Protein AF-R7I9K5-F1 (afdb_monomer_lite)

Secondary structure (DSSP, 8-state):
-PPPPPTT------PPPHHHHHHHHHHHHHHHHHGGG---HHHHHHHHHHHHHHHHHTTTSTTHHHHHHHHHHHHHHHHHHHHHHHHHHHHHHHHT--SHHHHHHHHHHHHHSTTSTTHHHHHHHHHHHHHHHHHHHHHHHHHHHHHHHHHHHHHHHHHHHHHHH--

Foldseek 3Di:
DDFDQPPVRDRDPPQDDPVRLVVLVVVLVVLVVVLVPDPDLVVNLVSLVVSLVSLVSSPPPDCSVVSNVVSVVVNVVSLVVVLVVLVVVLVVLVVVDDDLVSLVVSLVSLVVRDPDDCSVVSNVVSVVVNVVVVVVVVVVVVVVVVVVVVVVVVVVVVVVVVVVVVD

Sequence (167 aa):
MSQTVNGAGQVVANELSDEEKEKIYKEVQQLMESTRCIVQYELMLYIYNVIIKRLKSLGEYKDSLALVKEYSQKRRKLKKTGQEEIYQNMLKKKEAVSQAEDLQWVLKEADRIPDYKDTEEVRAWCEQEMERMDKQEQRRATIRLLIIVVVLVLVVIGAQTVFRMYK

pLDDT: mean 88.96, std 13.89, range [39.12, 98.5]

Radius of gyration: 31.9 Å; chains: 1; bounding box: 91×36×84 Å

Structure (mmCIF, N/CA/C/O backbone):
data_AF-R7I9K5-F1
#
_entry.id   AF-R7I9K5-F1
#
loop_
_atom_site.group_PDB
_atom_site.id
_atom_site.type_symbol
_atom_site.label_atom_id
_atom_site.label_alt_id
_atom_site.label_comp_id
_atom_site.label_asym_id
_atom_site.label_entity_id
_atom_site.label_seq_id
_atom_site.pdbx_PDB_ins_code
_atom_site.Cartn_x
_atom_site.Cartn_y
_atom_site.Cartn_z
_atom_site.occupancy
_atom_site.B_iso_or_equiv
_atom_site.auth_seq_id
_atom_site.auth_comp_id
_atom_site.auth_asym_id
_atom_site.auth_atom_id
_atom_site.pdbx_PDB_model_num
ATOM 1 N N . MET A 1 1 ? -17.417 -24.145 18.258 1.00 43.16 1 MET A N 1
ATOM 2 C CA . MET A 1 1 ? -18.306 -23.063 18.731 1.00 43.16 1 MET A CA 1
ATOM 3 C C . MET A 1 1 ? -19.603 -23.717 19.166 1.00 43.16 1 MET A C 1
ATOM 5 O O . MET A 1 1 ? -20.377 -24.106 18.304 1.00 43.16 1 MET A O 1
ATOM 9 N N . SER A 1 2 ? -19.785 -23.944 20.467 1.00 39.12 2 SER A N 1
ATOM 10 C CA . SER A 1 2 ? -21.031 -24.510 20.996 1.00 39.12 2 SER A CA 1
ATOM 11 C C . SER A 1 2 ? -21.985 -23.367 21.315 1.00 39.12 2 SER A C 1
ATOM 13 O O . SER A 1 2 ? -21.639 -22.489 22.099 1.00 39.12 2 SER A O 1
ATOM 15 N N . GLN A 1 3 ? -23.148 -23.354 20.668 1.00 40.97 3 GLN A N 1
ATOM 16 C CA . GLN A 1 3 ? -24.242 -22.439 20.981 1.00 40.97 3 GLN A CA 1
ATOM 17 C C . GLN A 1 3 ? -25.132 -23.105 22.032 1.00 40.97 3 GLN A C 1
ATOM 19 O O . GLN A 1 3 ? -25.616 -24.215 21.814 1.00 40.97 3 GLN A O 1
ATOM 24 N N . THR A 1 4 ? -25.338 -22.451 23.171 1.00 44.12 4 THR A N 1
ATOM 25 C CA . THR A 1 4 ? -26.333 -22.854 24.168 1.00 44.12 4 THR A CA 1
ATOM 26 C C . THR A 1 4 ? -27.625 -22.088 23.909 1.00 44.12 4 THR A C 1
ATOM 28 O O . THR A 1 4 ? -27.663 -20.862 23.971 1.00 44.12 4 THR A O 1
ATOM 31 N N . VAL A 1 5 ? -28.691 -22.819 23.584 1.00 45.28 5 VAL A N 1
ATOM 32 C CA . VAL A 1 5 ? -30.043 -22.274 23.420 1.00 45.28 5 VAL A CA 1
ATOM 33 C C . VAL A 1 5 ? -30.733 -22.342 24.779 1.00 45.28 5 VAL A C 1
ATOM 35 O O . VAL A 1 5 ? -30.931 -23.433 25.310 1.00 45.28 5 VAL A O 1
ATOM 38 N N . ASN A 1 6 ? -31.094 -21.195 25.357 1.00 58.16 6 ASN A N 1
ATOM 39 C CA . ASN A 1 6 ? -31.952 -21.177 26.543 1.00 58.16 6 ASN A CA 1
ATOM 40 C C . ASN A 1 6 ? -33.409 -21.471 26.159 1.00 58.16 6 ASN A C 1
ATOM 42 O O . ASN A 1 6 ? -33.829 -21.207 25.031 1.00 58.16 6 ASN A O 1
ATOM 46 N N . GLY A 1 7 ? -34.193 -21.970 27.123 1.00 50.62 7 GLY A N 1
ATOM 47 C CA . GLY A 1 7 ? -35.574 -22.462 26.961 1.00 50.62 7 GLY A CA 1
ATOM 48 C C . GLY A 1 7 ? -36.629 -21.478 26.423 1.00 50.62 7 GLY A C 1
ATOM 49 O O . GLY A 1 7 ? -37.804 -21.821 26.407 1.00 50.62 7 GLY A O 1
ATOM 50 N N . ALA A 1 8 ? -36.234 -20.286 25.966 1.00 60.84 8 ALA A N 1
ATOM 51 C CA . ALA A 1 8 ? -37.082 -19.281 25.318 1.00 60.84 8 ALA A CA 1
ATOM 52 C C . ALA A 1 8 ? -36.720 -19.022 23.835 1.00 60.84 8 ALA A C 1
ATOM 54 O O . ALA A 1 8 ? -37.262 -18.105 23.225 1.00 60.84 8 ALA A O 1
ATOM 55 N N . GLY A 1 9 ? -35.793 -19.787 23.240 1.00 51.00 9 GLY A N 1
ATOM 56 C CA . GLY A 1 9 ? -35.466 -19.679 21.809 1.00 51.00 9 GLY A CA 1
ATOM 57 C C . GLY A 1 9 ? -34.713 -18.405 21.399 1.00 51.00 9 GLY A C 1
ATOM 58 O O . GLY A 1 9 ? -34.569 -18.138 20.208 1.00 51.00 9 GLY A O 1
ATOM 59 N N . GLN A 1 10 ? -34.204 -17.620 22.354 1.00 46.44 10 GLN A N 1
ATOM 60 C CA . GLN A 1 10 ? -33.330 -16.485 22.060 1.00 46.44 10 GLN A CA 1
ATOM 61 C C . GLN A 1 10 ? -31.889 -16.953 21.841 1.00 46.44 10 GLN A C 1
ATOM 63 O O . GLN A 1 10 ? -31.274 -17.564 22.718 1.00 46.44 10 GLN A O 1
ATOM 68 N N . VAL A 1 11 ? -31.340 -16.613 20.674 1.00 45.59 11 VAL A N 1
ATOM 69 C CA . VAL A 1 11 ? -29.901 -16.666 20.404 1.00 45.59 11 VAL A CA 1
ATOM 70 C C . VAL A 1 11 ? -29.267 -15.513 21.178 1.00 45.59 11 VAL A C 1
ATOM 72 O O . VAL A 1 11 ? -29.179 -14.391 20.683 1.00 45.59 11 VAL A O 1
ATOM 75 N N . VAL A 1 12 ? -28.884 -15.761 22.428 1.00 51.25 12 VAL A N 1
ATOM 76 C CA . VAL A 1 12 ? -28.074 -14.805 23.185 1.00 51.25 12 VAL A CA 1
ATOM 77 C C . VAL A 1 12 ? -26.693 -14.836 22.541 1.00 51.25 12 VAL A C 1
ATOM 79 O O . VAL A 1 12 ? -26.006 -15.858 22.588 1.00 51.25 12 VAL A O 1
ATOM 82 N N . ALA A 1 13 ? -26.307 -13.755 21.859 1.00 58.06 13 ALA A N 1
ATOM 83 C CA . ALA A 1 13 ? -24.917 -13.573 21.467 1.00 58.06 13 ALA A CA 1
ATOM 84 C C . ALA A 1 13 ? -24.095 -13.702 22.750 1.00 58.06 13 ALA A C 1
ATOM 86 O O . ALA A 1 13 ? -24.332 -12.950 23.689 1.00 58.06 13 ALA A O 1
ATOM 87 N N . ASN A 1 14 ? -23.222 -14.707 22.823 1.00 65.94 14 ASN A N 1
ATOM 88 C CA . ASN A 1 14 ? -22.439 -14.968 24.022 1.00 65.94 14 ASN A CA 1
ATOM 89 C C . ASN A 1 14 ? -21.563 -13.731 24.264 1.00 65.94 14 ASN A C 1
ATOM 91 O O . ASN A 1 14 ? -20.597 -13.504 23.531 1.00 65.94 14 ASN A O 1
ATOM 95 N N . GLU A 1 15 ? -21.977 -12.868 25.191 1.00 79.56 15 GLU A N 1
ATOM 96 C CA . GLU A 1 15 ? -21.238 -11.657 25.515 1.00 79.56 15 GLU A CA 1
ATOM 97 C C . GLU A 1 15 ? -19.884 -12.070 26.088 1.00 79.56 15 GLU A C 1
ATOM 99 O O . GLU A 1 15 ? -19.805 -12.967 26.927 1.00 79.56 15 GLU A O 1
ATOM 104 N N . LEU A 1 16 ? -18.812 -11.435 25.607 1.00 86.75 16 LEU A N 1
ATOM 105 C CA . LEU A 1 16 ? -17.466 -11.669 26.129 1.00 86.75 16 LEU A CA 1
ATOM 106 C C . LEU A 1 16 ? -17.455 -11.416 27.637 1.00 86.75 16 LEU A C 1
ATOM 108 O O . LEU A 1 16 ? -17.958 -10.379 28.093 1.00 86.75 16 LEU A O 1
ATOM 112 N N . SER A 1 17 ? -16.833 -12.320 28.391 1.00 92.88 17 SER A N 1
ATOM 113 C CA . SER A 1 17 ? -16.618 -12.103 29.818 1.00 92.88 17 SER A CA 1
ATOM 114 C C . SER A 1 17 ? -15.668 -10.923 30.042 1.00 92.88 17 SER A C 1
ATOM 116 O O . SER A 1 17 ? -14.886 -10.547 29.163 1.00 92.88 17 SER A O 1
ATOM 118 N N . ASP A 1 18 ? -15.700 -10.324 31.231 1.00 93.00 18 ASP A N 1
ATOM 119 C CA . ASP A 1 18 ? -14.803 -9.207 31.545 1.00 93.00 18 ASP A CA 1
ATOM 120 C C . ASP A 1 18 ? -13.324 -9.625 31.557 1.00 93.00 18 ASP A C 1
ATOM 122 O O . ASP A 1 18 ? -12.456 -8.827 31.202 1.00 93.00 18 ASP A O 1
ATOM 126 N N . GLU A 1 19 ? -13.028 -10.887 31.878 1.00 95.62 19 GLU A N 1
ATOM 127 C CA . GLU A 1 19 ? -11.680 -11.461 31.796 1.00 95.62 19 GLU A CA 1
ATOM 128 C C . GLU A 1 19 ? -11.204 -11.579 30.340 1.00 95.62 19 GLU A C 1
ATOM 130 O O . GLU A 1 19 ? -10.064 -11.233 30.017 1.00 95.62 19 GLU A O 1
ATOM 135 N N . GLU A 1 20 ? -12.087 -12.020 29.438 1.00 95.81 20 GLU A N 1
ATOM 136 C CA . GLU A 1 20 ? -11.802 -12.092 28.004 1.00 95.81 20 GLU A CA 1
ATOM 137 C C . GLU A 1 20 ? -11.618 -10.693 27.406 1.00 95.81 20 GLU A C 1
ATOM 139 O O . GLU A 1 20 ? -10.661 -10.459 26.659 1.00 95.81 20 GLU A O 1
ATOM 144 N N . LYS A 1 21 ? -12.486 -9.742 27.776 1.00 96.56 21 LYS A N 1
ATOM 145 C CA . LYS A 1 21 ? -12.366 -8.333 27.377 1.00 96.56 21 LYS A CA 1
ATOM 146 C C . LYS A 1 21 ? -11.046 -7.736 27.854 1.00 96.56 21 LYS A C 1
ATOM 148 O O . LYS A 1 21 ? -10.354 -7.103 27.059 1.00 96.56 21 LYS A O 1
ATOM 153 N N . GLU A 1 22 ? -10.657 -7.980 29.106 1.00 97.62 22 GLU A N 1
ATOM 154 C CA . GLU A 1 22 ? -9.402 -7.470 29.665 1.00 97.62 22 GLU A CA 1
ATOM 155 C C . GLU A 1 22 ? -8.177 -8.042 28.947 1.00 97.62 22 GLU A C 1
ATOM 157 O O . GLU A 1 22 ? -7.224 -7.316 28.651 1.00 97.62 22 GLU A O 1
ATOM 162 N N . LYS A 1 23 ? -8.201 -9.337 28.616 1.00 97.62 23 LYS A N 1
ATOM 163 C CA . LYS A 1 23 ? -7.127 -9.971 27.846 1.00 97.62 23 LYS A CA 1
ATOM 164 C C . LYS A 1 23 ? -6.971 -9.317 26.471 1.00 97.62 23 LYS A C 1
ATOM 166 O O . LYS A 1 23 ? -5.870 -8.902 26.113 1.00 97.62 23 LYS A O 1
ATOM 171 N N . ILE A 1 24 ? -8.067 -9.182 25.723 1.00 97.31 24 ILE A N 1
ATOM 172 C CA . ILE A 1 24 ? -8.060 -8.545 24.397 1.00 97.31 24 ILE A CA 1
ATOM 173 C C . ILE A 1 24 ? -7.596 -7.089 24.506 1.00 97.31 24 ILE A C 1
ATOM 175 O O . ILE A 1 24 ? -6.808 -6.635 23.677 1.00 97.31 24 ILE A O 1
ATOM 179 N N . TYR A 1 25 ? -8.052 -6.365 25.528 1.00 98.06 25 TYR A N 1
ATOM 180 C CA . TYR A 1 25 ? -7.667 -4.979 25.768 1.00 98.06 25 TYR A CA 1
ATOM 181 C C . TYR A 1 25 ? -6.151 -4.842 25.977 1.00 98.06 25 TYR A C 1
ATOM 183 O O . TYR A 1 25 ? -5.511 -4.041 25.296 1.00 98.06 25 TYR A O 1
ATOM 191 N N . LYS A 1 26 ? -5.543 -5.685 26.824 1.00 98.00 26 LYS A N 1
ATOM 192 C CA . LYS A 1 26 ? -4.081 -5.711 27.029 1.00 98.00 26 LYS A CA 1
ATOM 193 C C . LYS A 1 26 ? -3.310 -6.053 25.755 1.00 98.00 26 LYS A C 1
ATOM 195 O O . LYS A 1 26 ? -2.308 -5.407 25.455 1.00 98.00 26 LYS A O 1
ATOM 200 N N . GLU A 1 27 ? -3.782 -7.030 24.981 1.00 97.56 27 GLU A N 1
ATOM 201 C CA . GLU A 1 27 ? -3.179 -7.369 23.685 1.00 97.56 27 GLU A CA 1
ATOM 202 C C . GLU A 1 27 ? -3.230 -6.181 22.710 1.00 97.56 27 GLU A C 1
ATOM 204 O O . GLU A 1 27 ? -2.266 -5.915 21.990 1.00 97.56 27 GLU A O 1
ATOM 209 N N . VAL A 1 28 ? -4.336 -5.427 22.695 1.00 97.88 28 VAL A N 1
ATOM 210 C CA . VAL A 1 28 ? -4.443 -4.210 21.883 1.00 97.88 28 VAL A CA 1
ATOM 211 C C . VAL A 1 28 ? -3.471 -3.139 22.363 1.00 97.88 28 VAL A C 1
ATOM 213 O O . VAL A 1 28 ? -2.818 -2.530 21.522 1.00 97.88 28 VAL A O 1
ATOM 216 N N . GLN A 1 29 ? -3.322 -2.922 23.670 1.00 97.88 29 GLN A N 1
ATOM 217 C CA . GLN A 1 29 ? -2.355 -1.950 24.190 1.00 97.88 29 GLN A CA 1
ATOM 218 C C . GLN A 1 29 ? -0.921 -2.289 23.761 1.00 97.88 29 GLN A C 1
ATOM 220 O O . GLN A 1 29 ? -0.194 -1.415 23.296 1.00 97.88 29 GLN A O 1
ATOM 225 N N . GLN A 1 30 ? -0.529 -3.563 23.818 1.00 96.38 30 GLN A N 1
ATOM 226 C CA . GLN A 1 30 ? 0.773 -4.003 23.303 1.00 96.38 30 GLN A CA 1
ATOM 227 C C . GLN A 1 30 ? 0.919 -3.723 21.800 1.00 96.38 30 GLN A C 1
ATOM 229 O O . GLN A 1 30 ? 1.955 -3.235 21.343 1.00 96.38 30 GLN A O 1
ATOM 234 N N . LEU A 1 31 ? -0.138 -3.977 21.024 1.00 95.62 31 LEU A N 1
ATOM 235 C CA . LEU A 1 31 ? -0.157 -3.691 19.593 1.00 95.62 31 LEU A CA 1
ATOM 236 C C . LEU A 1 31 ? -0.040 -2.186 19.312 1.00 95.62 31 LEU A C 1
ATOM 238 O O . LEU A 1 31 ? 0.693 -1.790 18.408 1.00 95.62 31 LEU A O 1
ATOM 242 N N . MET A 1 32 ? -0.708 -1.347 20.102 1.00 96.94 32 MET A N 1
ATOM 243 C CA . MET A 1 32 ? -0.602 0.111 20.035 1.00 96.94 32 MET A CA 1
ATOM 244 C C . MET A 1 32 ? 0.832 0.579 20.288 1.00 96.94 32 MET A C 1
ATOM 246 O O . MET A 1 32 ? 1.337 1.394 19.518 1.00 96.94 32 MET A O 1
ATOM 250 N N . GLU A 1 33 ? 1.513 0.030 21.292 1.00 95.75 33 GLU A N 1
ATOM 251 C CA . GLU A 1 33 ? 2.914 0.358 21.581 1.00 95.75 33 GLU A CA 1
ATOM 252 C C . GLU A 1 33 ? 3.848 -0.029 20.421 1.00 95.75 33 GLU A C 1
ATOM 254 O O . GLU A 1 33 ? 4.715 0.759 20.037 1.00 95.75 33 GLU A O 1
ATOM 259 N N . SER A 1 34 ? 3.612 -1.181 19.780 1.00 93.12 34 SER A N 1
ATOM 260 C CA . SER A 1 34 ? 4.415 -1.639 18.633 1.00 93.12 34 SER A CA 1
ATOM 261 C C . SER A 1 34 ? 4.373 -0.688 17.429 1.00 93.12 34 SER A C 1
ATOM 263 O O . SER A 1 34 ? 5.323 -0.641 16.646 1.00 93.12 34 SER A O 1
ATOM 265 N N . THR A 1 35 ? 3.316 0.128 17.300 1.00 94.44 35 THR A N 1
ATOM 266 C CA . THR A 1 35 ? 3.175 1.079 16.184 1.00 94.44 35 THR A CA 1
ATOM 267 C C . THR A 1 35 ? 4.299 2.109 16.133 1.00 94.44 35 THR A C 1
ATOM 269 O O . THR A 1 35 ? 4.593 2.621 15.059 1.00 94.44 35 THR A O 1
ATOM 272 N N . ARG A 1 36 ? 4.995 2.378 17.245 1.00 91.50 36 ARG A N 1
ATOM 273 C CA . ARG A 1 36 ? 6.098 3.354 17.287 1.00 91.50 36 ARG A CA 1
ATOM 274 C C . ARG A 1 36 ? 7.305 2.963 16.433 1.00 91.50 36 ARG A C 1
ATOM 276 O O . ARG A 1 36 ? 8.072 3.839 16.049 1.00 91.50 36 ARG A O 1
ATOM 283 N N . CYS A 1 37 ? 7.479 1.676 16.140 1.00 92.44 37 CYS A N 1
ATOM 284 C CA . CYS A 1 37 ? 8.633 1.163 15.398 1.00 92.44 37 CYS A CA 1
ATOM 285 C C . CYS A 1 37 ? 8.308 0.816 13.938 1.00 92.44 37 CYS A C 1
ATOM 287 O O . CYS A 1 37 ? 9.188 0.383 13.196 1.00 92.44 37 CYS A O 1
ATOM 289 N N . ILE A 1 38 ? 7.052 0.973 13.515 1.00 92.38 38 ILE A N 1
ATOM 290 C CA . ILE A 1 38 ? 6.626 0.611 12.165 1.00 92.38 38 ILE A CA 1
ATOM 291 C C . ILE A 1 38 ? 6.869 1.794 11.231 1.00 92.38 38 ILE A C 1
ATOM 293 O O . ILE A 1 38 ? 6.333 2.878 11.431 1.00 92.38 38 ILE A O 1
ATOM 297 N N . VAL A 1 39 ? 7.648 1.562 10.176 1.00 88.00 39 VAL A N 1
ATOM 298 C CA . VAL A 1 39 ? 7.922 2.566 9.131 1.00 88.00 39 VAL A CA 1
ATOM 299 C C . VAL A 1 39 ? 7.135 2.271 7.851 1.00 88.00 39 VAL A C 1
ATOM 301 O O . VAL A 1 39 ? 6.772 3.178 7.110 1.00 88.00 39 VAL A O 1
ATOM 304 N N . GLN A 1 40 ? 6.831 0.998 7.591 1.00 90.56 40 GLN A N 1
ATOM 305 C CA . GLN A 1 40 ? 6.141 0.576 6.373 1.00 90.56 40 GLN A CA 1
ATOM 306 C C . GLN A 1 40 ? 4.659 0.971 6.403 1.00 90.56 40 GLN A C 1
ATOM 308 O O . GLN A 1 40 ? 3.921 0.603 7.321 1.00 90.56 40 GLN A O 1
ATOM 313 N N . TYR A 1 41 ? 4.226 1.689 5.367 1.00 91.31 41 TYR A N 1
ATOM 314 C CA . TYR A 1 41 ? 2.871 2.222 5.212 1.00 91.31 41 TYR A CA 1
ATOM 315 C C . TYR A 1 41 ? 1.783 1.137 5.286 1.00 91.31 41 TYR A C 1
ATOM 317 O O . TYR A 1 41 ? 0.822 1.267 6.050 1.00 91.31 41 TYR A O 1
ATOM 325 N N . GLU A 1 42 ? 1.950 0.050 4.532 1.00 92.94 42 GLU A N 1
ATOM 326 C CA . GLU A 1 42 ? 0.992 -1.053 4.412 1.00 92.94 42 GLU A CA 1
ATOM 327 C C . GLU A 1 42 ? 0.819 -1.763 5.751 1.00 92.94 42 GLU A C 1
ATOM 329 O O . GLU A 1 42 ? -0.303 -2.010 6.202 1.00 92.94 42 GLU A O 1
ATOM 334 N N . LEU A 1 43 ? 1.946 -2.035 6.415 1.00 94.50 43 LEU A N 1
ATOM 335 C CA . LEU A 1 43 ? 1.963 -2.675 7.720 1.00 94.50 43 LEU A CA 1
ATOM 336 C C . LEU A 1 43 ? 1.290 -1.781 8.765 1.00 94.50 43 LEU A C 1
ATOM 338 O O . LEU A 1 43 ? 0.440 -2.252 9.517 1.00 94.50 43 LEU A O 1
ATOM 342 N N . MET A 1 44 ? 1.591 -0.481 8.780 1.00 96.06 44 MET A N 1
ATOM 343 C CA . MET A 1 44 ? 0.960 0.457 9.708 1.00 96.06 44 MET A CA 1
ATOM 344 C C . MET A 1 44 ? -0.562 0.540 9.494 1.00 96.06 44 MET A C 1
ATOM 346 O O . MET A 1 44 ? -1.330 0.508 10.459 1.00 96.06 44 MET A O 1
ATOM 350 N N . LEU A 1 45 ? -1.026 0.591 8.239 1.00 95.81 45 LEU A N 1
ATOM 351 C CA . LEU A 1 45 ? -2.458 0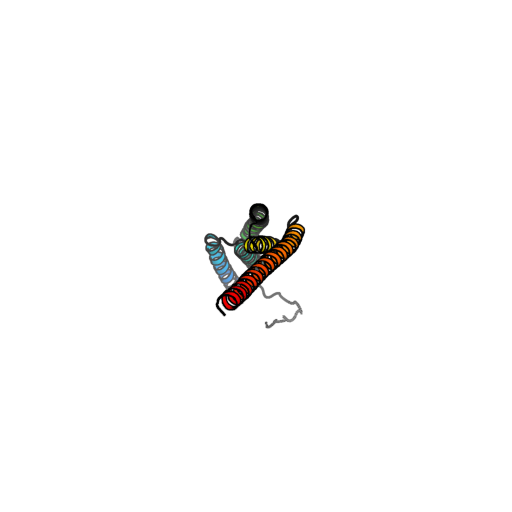.563 7.925 1.00 95.81 45 LEU A CA 1
ATOM 352 C C . LEU A 1 45 ? -3.134 -0.729 8.382 1.00 95.81 45 LEU A C 1
ATOM 354 O O . LEU A 1 45 ? -4.235 -0.681 8.944 1.00 95.81 45 LEU A O 1
ATOM 358 N N . TYR A 1 46 ? -2.492 -1.872 8.142 1.00 96.12 46 TYR A N 1
ATOM 359 C CA . TYR A 1 46 ? -2.978 -3.169 8.594 1.00 96.12 46 TYR A CA 1
ATOM 360 C C . TYR A 1 46 ? -3.126 -3.197 10.118 1.00 96.12 46 TYR A C 1
ATOM 362 O O . TYR A 1 46 ? -4.200 -3.518 10.630 1.00 96.12 46 TYR A O 1
ATOM 370 N N . ILE A 1 47 ? -2.093 -2.774 10.847 1.00 97.19 47 ILE A N 1
ATOM 371 C CA . ILE A 1 47 ? -2.091 -2.770 12.312 1.00 97.19 47 ILE A CA 1
ATOM 372 C C . ILE A 1 47 ? -3.178 -1.844 12.864 1.00 97.19 47 ILE A C 1
ATOM 374 O O . ILE A 1 47 ? -3.932 -2.251 13.747 1.00 97.19 47 ILE A O 1
ATOM 378 N N . TYR A 1 48 ? -3.361 -0.648 12.295 1.00 98.00 48 TYR A N 1
ATOM 379 C CA . TYR A 1 48 ? -4.480 0.219 12.672 1.00 98.00 48 TYR A CA 1
ATOM 380 C C . TYR A 1 48 ? -5.845 -0.441 12.449 1.00 98.00 48 TYR A C 1
ATOM 382 O O . TYR A 1 48 ? -6.724 -0.316 13.301 1.00 98.00 48 TYR A O 1
ATOM 390 N N . ASN A 1 49 ? -6.043 -1.175 11.350 1.00 98.00 49 ASN A N 1
ATOM 391 C CA . ASN A 1 49 ? -7.285 -1.921 11.133 1.00 98.00 49 ASN A CA 1
ATOM 392 C C . ASN A 1 49 ? -7.499 -3.016 12.185 1.00 98.00 49 ASN A C 1
ATOM 394 O O . ASN A 1 49 ? -8.623 -3.175 12.667 1.00 98.00 49 ASN A O 1
ATOM 398 N N . VAL A 1 50 ? -6.443 -3.742 12.565 1.00 98.06 50 VAL A N 1
ATOM 399 C CA . VAL A 1 50 ? -6.506 -4.772 13.612 1.00 98.06 50 VAL A CA 1
ATOM 400 C C . VAL A 1 50 ? -6.869 -4.155 14.963 1.00 98.06 50 VAL A C 1
ATOM 402 O O . VAL A 1 50 ? -7.789 -4.651 15.615 1.00 98.06 50 VAL A O 1
ATOM 405 N N . ILE A 1 51 ? -6.218 -3.052 15.349 1.00 98.38 51 ILE A N 1
ATOM 406 C CA . ILE A 1 51 ? -6.515 -2.306 16.583 1.00 98.38 51 ILE A CA 1
ATOM 407 C C . ILE A 1 51 ? -7.986 -1.880 16.599 1.00 98.38 51 ILE A C 1
ATOM 409 O O . ILE A 1 51 ? -8.721 -2.227 17.521 1.00 98.38 51 ILE A O 1
ATOM 413 N N . ILE A 1 52 ? -8.455 -1.209 15.541 1.00 98.50 52 ILE A N 1
ATOM 414 C CA . ILE A 1 52 ? -9.847 -0.746 15.435 1.00 98.50 52 ILE A CA 1
ATOM 415 C C . ILE A 1 52 ? -10.829 -1.917 15.544 1.00 98.50 52 ILE A C 1
ATOM 417 O O . ILE A 1 52 ? -11.837 -1.806 16.238 1.00 98.50 52 ILE A O 1
ATOM 421 N N . LYS A 1 53 ? -10.563 -3.035 14.856 1.00 98.19 53 LYS A N 1
ATOM 422 C CA . LYS A 1 53 ? -11.445 -4.209 14.869 1.00 98.19 53 LYS A CA 1
ATOM 423 C C . LYS A 1 53 ? -11.551 -4.812 16.271 1.00 98.19 53 LYS A C 1
ATOM 425 O O . LYS A 1 53 ? -12.662 -5.083 16.716 1.00 98.19 53 LYS A O 1
ATOM 430 N N . ARG A 1 54 ? -10.419 -4.986 16.960 1.00 97.88 54 ARG A N 1
ATOM 431 C CA . ARG A 1 54 ? -10.376 -5.552 18.316 1.00 97.88 54 ARG A CA 1
ATOM 432 C C . ARG A 1 54 ? -11.032 -4.629 19.342 1.00 97.88 54 ARG A C 1
ATOM 434 O O . ARG A 1 54 ? -11.831 -5.093 20.143 1.00 97.88 54 ARG A O 1
ATOM 441 N N . LEU A 1 55 ? -10.794 -3.321 19.269 1.00 98.00 55 LEU A N 1
ATOM 442 C CA . LEU A 1 55 ? -11.462 -2.366 20.159 1.00 98.00 55 LEU A CA 1
ATOM 443 C C . LEU A 1 55 ? -12.976 -2.313 19.921 1.00 98.00 55 LEU A C 1
ATOM 445 O O . LEU A 1 55 ? -13.744 -2.238 20.871 1.00 98.00 55 LEU A O 1
ATOM 449 N N . LYS A 1 56 ? -13.435 -2.417 18.666 1.00 97.06 56 LYS A N 1
ATOM 450 C CA . LYS A 1 56 ? -14.874 -2.503 18.368 1.00 97.06 56 LYS A CA 1
ATOM 451 C C . LYS A 1 56 ? -15.530 -3.739 18.980 1.00 97.06 56 LYS A C 1
ATOM 453 O O . LYS A 1 56 ? -16.663 -3.631 19.433 1.00 97.06 56 LYS A O 1
ATOM 458 N N . SER A 1 57 ? -14.842 -4.886 19.016 1.00 95.62 57 SER A N 1
ATOM 459 C CA . SER A 1 57 ? -15.384 -6.087 19.671 1.00 95.62 57 SER A CA 1
ATOM 460 C C . SER A 1 57 ? -15.514 -5.957 21.190 1.00 95.62 57 SER A C 1
ATOM 462 O O . SER A 1 57 ? -16.229 -6.748 21.791 1.00 95.62 57 SER A O 1
ATOM 464 N N . LEU A 1 58 ? -14.865 -4.963 21.805 1.00 95.94 58 LEU A N 1
ATOM 465 C CA . LEU A 1 58 ? -14.960 -4.698 23.240 1.00 95.94 58 LEU A CA 1
ATOM 466 C C . LEU A 1 58 ? -16.151 -3.805 23.629 1.00 95.94 58 LEU A C 1
ATOM 468 O O . LEU A 1 58 ? -16.455 -3.687 24.815 1.00 95.94 58 LEU A O 1
ATOM 472 N N . GLY A 1 59 ? -16.836 -3.181 22.664 1.00 93.44 59 GLY A N 1
ATOM 473 C CA . GLY A 1 59 ? -17.964 -2.287 22.938 1.00 93.44 59 GLY A CA 1
ATOM 474 C C . GLY A 1 59 ? -17.574 -1.110 23.840 1.00 93.44 59 GLY A C 1
ATOM 475 O O . GL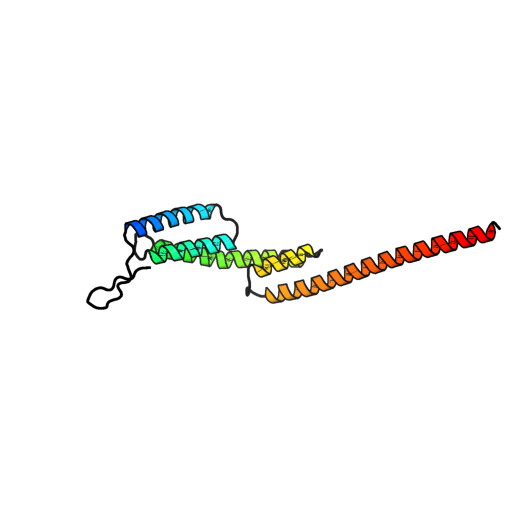Y A 1 59 ? -16.610 -0.398 23.558 1.00 93.44 59 GLY A O 1
ATOM 476 N N . GLU A 1 60 ? -18.327 -0.912 24.922 1.00 95.12 60 GLU A N 1
ATOM 477 C CA . GLU A 1 60 ? -18.123 0.156 25.917 1.00 95.12 60 GLU A CA 1
ATOM 478 C C . GLU A 1 60 ? -17.093 -0.192 27.003 1.00 95.12 60 GLU A C 1
ATOM 480 O O . GLU A 1 60 ? -16.937 0.545 27.973 1.00 95.12 60 GLU A O 1
ATOM 485 N N . TYR A 1 61 ? -16.367 -1.304 26.867 1.00 96.88 61 TYR A N 1
ATOM 486 C CA . TYR A 1 61 ? -15.342 -1.667 27.838 1.00 96.88 61 TYR A CA 1
ATOM 487 C C . TYR A 1 61 ? -14.236 -0.602 27.898 1.00 96.88 61 TYR A C 1
ATOM 489 O O . TYR A 1 61 ? -13.520 -0.376 26.914 1.00 96.88 61 TYR A O 1
ATOM 497 N N . LYS A 1 62 ? -14.072 0.026 29.067 1.00 96.50 62 LYS A N 1
ATOM 498 C CA . LYS A 1 62 ? -13.085 1.090 29.319 1.00 96.50 62 LYS A CA 1
ATOM 499 C C . LYS A 1 62 ? -13.195 2.223 28.283 1.00 96.50 62 LYS A C 1
ATOM 501 O O . LYS A 1 62 ? -14.275 2.715 27.980 1.00 96.50 62 LYS A O 1
ATOM 506 N N . ASP A 1 63 ? -12.068 2.657 27.735 1.00 97.62 63 ASP A N 1
ATOM 507 C CA . ASP A 1 63 ? -11.947 3.720 26.741 1.00 97.62 63 ASP A CA 1
ATOM 508 C C . ASP A 1 63 ? -11.988 3.199 25.292 1.00 97.62 63 ASP A C 1
ATOM 510 O O . ASP A 1 63 ? -11.674 3.940 24.357 1.00 97.62 63 ASP A O 1
ATOM 514 N N . SER A 1 64 ? -12.415 1.948 25.069 1.00 97.12 64 SER A N 1
ATOM 515 C CA . SER A 1 64 ? -12.361 1.299 23.750 1.00 97.12 64 SER A CA 1
ATOM 516 C C . SER A 1 64 ? -13.034 2.122 22.648 1.00 97.12 64 SER A C 1
ATOM 518 O O . SER A 1 64 ? -12.477 2.272 21.560 1.00 97.12 64 SER A O 1
ATOM 520 N N . LEU A 1 65 ? -14.191 2.738 22.922 1.00 97.81 65 LEU A N 1
ATOM 521 C CA . LEU A 1 65 ? -14.878 3.601 21.952 1.00 97.81 65 LEU A CA 1
ATOM 522 C C . LEU A 1 65 ? -14.086 4.868 21.594 1.00 97.81 65 LEU A C 1
ATOM 524 O O . LEU A 1 65 ? -14.115 5.304 20.438 1.00 97.81 65 LEU A O 1
ATOM 528 N N . ALA A 1 66 ? -13.384 5.466 22.560 1.00 98.19 66 ALA A N 1
ATOM 529 C CA . ALA A 1 66 ? -12.539 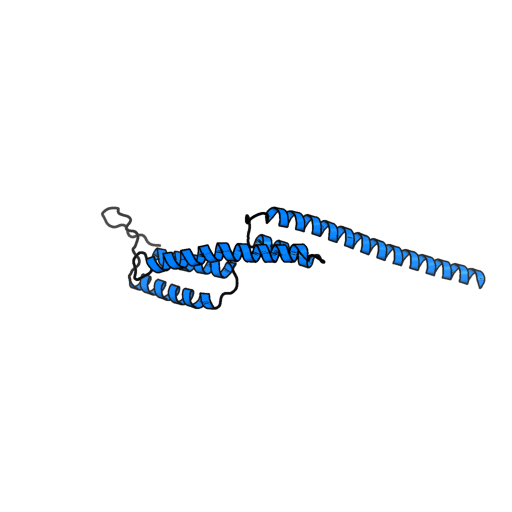6.633 22.321 1.00 98.19 66 ALA A CA 1
ATOM 530 C C . ALA A 1 66 ? -11.331 6.249 21.454 1.00 98.19 66 ALA A C 1
ATOM 532 O O . ALA A 1 66 ? -11.077 6.888 20.429 1.00 98.19 66 ALA A O 1
ATOM 533 N N . LEU A 1 67 ? -10.678 5.131 21.782 1.00 98.12 67 LEU A N 1
ATOM 534 C CA . LEU A 1 67 ? -9.557 4.590 21.015 1.00 98.12 67 LEU A CA 1
ATOM 535 C C . LEU A 1 67 ? -9.963 4.202 19.583 1.00 98.12 67 LEU A C 1
ATOM 537 O O . LEU A 1 67 ? -9.220 4.466 18.637 1.00 98.12 67 LEU A O 1
ATOM 541 N N . VAL A 1 68 ? -11.170 3.656 19.369 1.00 98.50 68 VAL A N 1
ATOM 542 C CA . VAL A 1 68 ? -11.701 3.395 18.014 1.00 98.50 68 VAL A CA 1
ATOM 543 C C . VAL A 1 68 ? -11.749 4.677 17.186 1.00 98.50 68 VAL A C 1
ATOM 545 O O . VAL A 1 68 ? -11.357 4.655 16.014 1.00 98.50 68 VAL A O 1
ATOM 548 N N . LYS A 1 69 ? -12.231 5.787 17.760 1.00 98.38 69 LYS A N 1
ATOM 549 C CA . LYS A 1 69 ? -12.301 7.081 17.061 1.00 98.38 69 LYS A CA 1
ATOM 550 C C . LYS A 1 69 ? -10.901 7.593 16.729 1.00 98.38 69 LYS A C 1
ATOM 552 O O . LYS A 1 69 ? -10.643 7.931 15.572 1.00 98.38 69 LYS A O 1
ATOM 557 N N . GLU A 1 70 ? -9.996 7.572 17.704 1.00 98.25 70 GLU A N 1
ATOM 558 C CA . GLU A 1 70 ? -8.612 8.021 17.543 1.00 98.25 70 GLU A CA 1
ATOM 559 C C . GLU A 1 70 ? -7.880 7.239 16.442 1.00 98.25 70 GLU A C 1
ATOM 561 O O . GLU A 1 70 ? -7.366 7.824 15.483 1.00 98.25 70 GLU A O 1
ATOM 566 N N . TYR A 1 71 ? -7.880 5.906 16.517 1.00 98.00 71 TYR A N 1
ATOM 567 C CA . TYR A 1 71 ? -7.188 5.066 15.539 1.00 98.00 71 TYR A CA 1
ATOM 568 C C . TYR A 1 71 ? -7.848 5.113 14.162 1.00 98.00 71 TYR A C 1
ATOM 570 O O . TYR A 1 71 ? -7.156 5.064 13.143 1.00 98.00 71 TYR A O 1
ATOM 578 N N . SER A 1 72 ? -9.169 5.303 14.093 1.00 98.25 72 SER A N 1
ATOM 579 C CA . SER A 1 72 ? -9.852 5.554 12.819 1.00 98.25 72 SER A CA 1
ATOM 580 C C . SER A 1 72 ? -9.373 6.851 12.166 1.00 98.25 72 SER A C 1
ATOM 582 O O . SER A 1 72 ? -9.177 6.885 10.947 1.00 98.25 72 SER A O 1
ATOM 584 N N . GLN A 1 73 ? -9.149 7.909 12.950 1.00 98.31 73 GLN A N 1
ATOM 585 C CA . GLN A 1 73 ? -8.612 9.174 12.453 1.00 98.31 73 GLN A CA 1
ATOM 586 C C . GLN A 1 73 ? -7.147 9.035 12.024 1.00 98.31 73 GLN A C 1
ATOM 588 O O . GLN A 1 73 ? -6.809 9.447 10.911 1.00 98.31 73 GLN A O 1
ATOM 593 N N . LYS A 1 74 ? -6.301 8.392 12.843 1.00 96.88 74 LYS A N 1
ATOM 594 C CA . LYS A 1 74 ? -4.902 8.080 12.498 1.00 96.88 74 LYS A CA 1
ATOM 595 C C . LYS A 1 74 ? -4.812 7.300 11.188 1.00 96.88 74 LYS A C 1
ATOM 597 O O . LYS A 1 74 ? -4.075 7.700 10.290 1.00 96.88 74 LYS A O 1
ATOM 602 N N . ARG A 1 75 ? -5.635 6.260 11.021 1.00 97.38 75 ARG A N 1
ATOM 603 C CA . ARG A 1 75 ? -5.715 5.466 9.787 1.00 97.38 75 ARG A CA 1
ATOM 604 C C . ARG A 1 75 ? -6.128 6.298 8.577 1.00 97.38 75 ARG A C 1
ATOM 606 O O . ARG A 1 75 ? -5.516 6.171 7.524 1.00 97.38 75 ARG A O 1
ATOM 613 N N . ARG A 1 76 ? -7.165 7.135 8.696 1.00 97.06 76 ARG A N 1
ATOM 614 C CA . ARG A 1 76 ? -7.617 8.004 7.591 1.00 97.06 76 ARG A CA 1
ATOM 615 C C . ARG A 1 76 ? -6.530 8.994 7.179 1.00 97.06 76 ARG A C 1
ATOM 617 O O . ARG A 1 76 ? -6.292 9.157 5.985 1.00 97.06 76 ARG A O 1
ATOM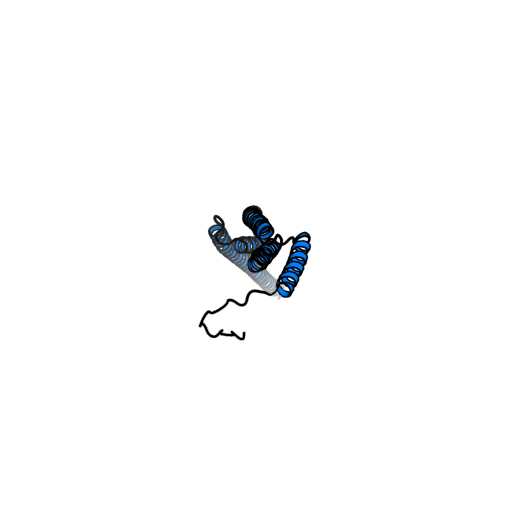 624 N N . LYS A 1 77 ? -5.867 9.618 8.159 1.00 96.25 77 LYS A N 1
ATOM 625 C CA . LYS A 1 77 ? -4.756 10.544 7.917 1.00 96.25 77 LYS A CA 1
ATOM 626 C C . LYS A 1 77 ? -3.610 9.829 7.211 1.00 96.25 77 LYS A C 1
ATOM 628 O O . LYS A 1 77 ? -3.229 10.274 6.139 1.00 96.25 77 LYS A O 1
ATOM 633 N N . LEU A 1 78 ? -3.155 8.698 7.759 1.00 94.88 78 LEU A N 1
ATOM 634 C CA . LEU A 1 78 ? -2.098 7.883 7.166 1.00 94.88 78 LEU A CA 1
ATOM 635 C C . LEU A 1 78 ? -2.448 7.465 5.742 1.00 94.88 78 LEU A C 1
ATOM 637 O O . LEU A 1 78 ? -1.622 7.641 4.861 1.00 94.88 78 LEU A O 1
ATOM 641 N N . LYS A 1 79 ? -3.667 6.964 5.497 1.00 94.81 79 LYS A N 1
ATOM 642 C CA . LYS A 1 79 ? -4.091 6.568 4.150 1.00 94.81 79 LYS A CA 1
ATOM 643 C C . LYS A 1 79 ? -3.916 7.727 3.169 1.00 94.81 79 LYS A C 1
ATOM 645 O O . LYS A 1 79 ? -3.263 7.545 2.155 1.00 94.81 79 LYS A O 1
ATOM 650 N N . LYS A 1 80 ? -4.423 8.917 3.508 1.00 93.62 80 LYS A N 1
ATOM 651 C CA . LYS A 1 80 ? -4.333 10.102 2.646 1.00 93.62 80 LYS A CA 1
ATOM 652 C C . LYS A 1 80 ? -2.890 10.575 2.438 1.00 93.62 80 LYS A C 1
ATOM 654 O O . LYS A 1 80 ? -2.499 10.811 1.303 1.00 93.62 80 LYS A O 1
ATOM 659 N N . THR A 1 81 ? -2.119 10.743 3.513 1.00 94.31 81 THR A N 1
ATOM 660 C CA . THR A 1 81 ? -0.754 11.289 3.424 1.00 94.31 81 THR A CA 1
ATOM 661 C C . THR A 1 81 ? 0.223 10.287 2.827 1.00 94.31 81 THR A C 1
ATOM 663 O O . THR A 1 81 ? 1.028 10.666 1.993 1.00 94.31 81 THR A O 1
ATOM 666 N N . GLY A 1 82 ? 0.121 9.014 3.209 1.00 93.94 82 GLY A N 1
ATOM 667 C CA . GLY A 1 82 ? 0.978 7.950 2.695 1.00 93.94 82 GLY A CA 1
ATOM 668 C C . GLY A 1 82 ? 0.718 7.644 1.223 1.00 93.94 82 GLY A C 1
ATOM 669 O O . GLY A 1 82 ? 1.675 7.453 0.487 1.00 93.94 82 GLY A O 1
ATOM 670 N N . GLN A 1 83 ? -0.543 7.682 0.760 1.00 94.88 83 GLN A N 1
ATOM 671 C CA . GLN A 1 83 ? -0.829 7.561 -0.678 1.00 94.88 83 GLN A CA 1
ATOM 672 C C . GLN A 1 83 ? -0.212 8.708 -1.476 1.00 94.88 83 GLN A C 1
ATOM 674 O O . GLN A 1 83 ? 0.407 8.465 -2.505 1.00 94.88 83 GLN A O 1
ATOM 679 N N . GLU A 1 84 ? -0.342 9.946 -0.990 1.00 96.06 84 GLU A N 1
ATOM 680 C CA . GLU A 1 84 ? 0.267 11.102 -1.651 1.00 96.06 84 GLU A CA 1
ATOM 681 C C . GLU A 1 84 ? 1.799 11.005 -1.661 1.00 96.06 84 GLU A C 1
ATOM 683 O O . GLU A 1 84 ? 2.415 11.269 -2.684 1.00 96.06 84 GLU A O 1
ATOM 688 N N . GLU A 1 85 ? 2.426 10.596 -0.558 1.00 95.06 85 GLU A N 1
ATOM 689 C CA . GLU A 1 85 ? 3.882 10.452 -0.479 1.00 95.06 85 GLU A CA 1
ATOM 690 C C . GLU A 1 85 ? 4.414 9.381 -1.442 1.00 95.06 85 GLU A C 1
ATOM 692 O O . GLU A 1 85 ? 5.352 9.649 -2.194 1.00 95.06 85 GLU A O 1
ATOM 697 N N . ILE A 1 86 ? 3.784 8.199 -1.467 1.00 95.69 86 ILE A N 1
ATOM 698 C CA . ILE A 1 86 ? 4.107 7.126 -2.421 1.00 95.69 86 ILE A CA 1
ATOM 699 C C . ILE A 1 86 ? 3.961 7.649 -3.853 1.00 95.69 86 ILE A C 1
ATOM 701 O O . ILE A 1 86 ? 4.882 7.520 -4.656 1.00 95.69 86 ILE A O 1
ATOM 705 N N . TYR A 1 87 ? 2.849 8.321 -4.150 1.00 96.69 87 TYR A N 1
ATOM 706 C CA . TYR A 1 87 ? 2.573 8.881 -5.467 1.00 96.69 87 TYR A CA 1
ATOM 707 C C . TYR A 1 87 ? 3.618 9.918 -5.912 1.00 96.69 87 TYR A C 1
ATOM 709 O O . TYR A 1 87 ? 4.133 9.848 -7.025 1.00 96.69 87 TYR A O 1
ATOM 717 N N . GLN A 1 88 ? 3.992 10.859 -5.043 1.00 96.69 88 GLN A N 1
ATOM 718 C CA . GLN A 1 88 ? 5.006 11.868 -5.364 1.00 96.69 88 GLN A CA 1
ATOM 719 C C . GLN A 1 88 ? 6.394 11.249 -5.565 1.00 96.69 88 GLN A C 1
ATOM 721 O O . GLN A 1 88 ? 7.137 11.664 -6.454 1.00 96.69 88 GLN A O 1
ATOM 726 N N . ASN A 1 89 ? 6.756 10.246 -4.764 1.00 94.88 89 ASN A N 1
ATOM 727 C CA . ASN A 1 89 ? 8.023 9.533 -4.928 1.00 94.88 89 ASN A CA 1
ATOM 728 C C . ASN A 1 89 ? 8.047 8.718 -6.230 1.00 94.88 89 ASN A C 1
ATOM 730 O O . ASN A 1 89 ? 9.052 8.734 -6.942 1.00 94.88 89 ASN A O 1
ATOM 734 N N . MET A 1 90 ? 6.928 8.076 -6.572 1.00 96.38 90 MET A N 1
ATOM 735 C CA . MET A 1 90 ? 6.719 7.384 -7.842 1.00 96.38 90 MET A CA 1
ATOM 736 C C . MET A 1 90 ? 6.909 8.330 -9.035 1.00 96.38 90 MET A C 1
ATOM 738 O O . MET A 1 90 ? 7.681 8.008 -9.935 1.00 96.38 90 MET A O 1
ATOM 742 N N . LEU A 1 91 ? 6.287 9.516 -9.028 1.00 96.44 91 LEU A N 1
ATOM 743 C CA . LEU A 1 91 ? 6.440 10.502 -10.107 1.00 96.44 91 LEU A CA 1
ATOM 744 C C . LEU A 1 91 ? 7.878 11.012 -10.250 1.00 96.44 91 LEU A C 1
ATOM 746 O O . LEU A 1 91 ? 8.407 11.053 -11.357 1.00 96.44 91 LEU A O 1
ATOM 750 N N . LYS A 1 92 ? 8.549 11.330 -9.138 1.00 95.81 92 LYS A N 1
ATOM 751 C CA . LYS A 1 92 ? 9.963 11.738 -9.173 1.00 95.81 92 LYS A CA 1
ATOM 752 C C . LYS A 1 92 ? 10.848 10.663 -9.793 1.00 95.81 92 LYS A C 1
ATOM 754 O O . LYS A 1 92 ? 11.760 10.971 -10.555 1.00 95.81 92 LYS A O 1
ATOM 759 N N . LYS A 1 93 ? 10.594 9.391 -9.468 1.00 94.12 93 LYS A N 1
ATOM 760 C CA . LYS A 1 93 ? 11.347 8.283 -10.056 1.00 94.12 93 LYS A CA 1
ATOM 761 C C . LYS A 1 93 ? 11.001 8.096 -11.532 1.00 94.12 93 LYS A C 1
ATOM 763 O O . LYS A 1 93 ? 11.926 7.887 -12.305 1.00 94.12 93 LYS A O 1
ATOM 768 N N . LYS A 1 94 ? 9.726 8.244 -11.919 1.00 94.38 94 LYS A N 1
ATOM 769 C CA . LYS A 1 94 ? 9.253 8.231 -13.317 1.00 94.38 94 LYS A CA 1
ATOM 770 C C . LYS A 1 94 ? 10.009 9.248 -14.180 1.00 94.38 94 LYS A C 1
ATOM 772 O O . LYS A 1 94 ? 10.454 8.903 -15.268 1.00 94.38 94 LYS A O 1
ATOM 777 N N . GLU A 1 95 ? 10.205 10.469 -13.684 1.00 93.62 95 GLU A N 1
ATOM 778 C CA . GLU A 1 95 ? 10.961 11.523 -14.384 1.00 93.62 95 GLU A CA 1
ATOM 779 C C . GLU A 1 95 ? 12.459 11.208 -14.528 1.00 93.62 95 GLU A C 1
ATOM 781 O O . GLU A 1 95 ? 13.102 11.666 -15.470 1.00 93.62 95 GLU A O 1
ATOM 786 N N . ALA A 1 96 ? 13.013 10.414 -13.610 1.00 93.50 96 ALA A N 1
ATOM 787 C CA . ALA A 1 96 ? 14.430 10.065 -13.553 1.00 93.50 96 ALA A CA 1
ATOM 788 C C . ALA A 1 96 ? 14.747 8.657 -14.099 1.00 93.50 96 ALA A C 1
ATOM 790 O O . ALA A 1 96 ? 15.842 8.147 -13.851 1.00 93.50 96 ALA A O 1
ATOM 791 N N . VAL A 1 97 ? 13.809 8.006 -14.799 1.00 93.25 97 VAL A N 1
ATOM 792 C CA . VAL A 1 97 ? 14.010 6.648 -15.328 1.00 93.25 97 VAL A CA 1
ATOM 793 C C . VAL A 1 97 ? 15.150 6.629 -16.339 1.00 93.25 97 VAL A C 1
ATOM 795 O O . VAL A 1 97 ? 15.149 7.370 -17.323 1.00 93.25 97 VAL A O 1
ATOM 798 N N . SER A 1 98 ? 16.102 5.725 -16.114 1.00 89.50 98 SER A N 1
ATOM 799 C CA . SER A 1 98 ? 17.262 5.533 -16.992 1.00 89.50 98 SER A CA 1
ATOM 800 C C . SER A 1 98 ? 17.510 4.074 -17.382 1.00 89.50 98 SER A C 1
ATOM 802 O O . SER A 1 98 ? 18.129 3.809 -18.414 1.00 89.50 98 SER A O 1
ATOM 804 N N . GLN A 1 99 ? 17.012 3.135 -16.578 1.00 89.94 99 GLN A N 1
ATOM 805 C CA . GLN A 1 99 ? 17.223 1.693 -16.707 1.00 89.94 99 GLN A CA 1
ATOM 806 C C . GLN A 1 99 ? 15.937 0.923 -16.368 1.00 89.94 99 GLN A C 1
ATOM 808 O O . GLN A 1 99 ? 15.028 1.463 -15.730 1.00 89.94 99 GLN A O 1
ATOM 813 N N . ALA A 1 100 ? 15.852 -0.340 -16.787 1.00 88.25 100 ALA A N 1
ATOM 814 C CA . ALA A 1 100 ? 14.650 -1.158 -16.617 1.00 88.25 100 ALA A CA 1
ATOM 815 C C . ALA A 1 100 ? 14.295 -1.387 -15.136 1.00 88.25 100 ALA A C 1
ATOM 817 O O . ALA A 1 100 ? 13.121 -1.444 -14.770 1.00 88.25 100 ALA A O 1
ATOM 818 N N . GLU A 1 101 ? 15.295 -1.440 -14.257 1.00 90.06 101 GLU A N 1
ATOM 819 C CA . GLU A 1 101 ? 15.112 -1.567 -12.811 1.00 90.06 101 GLU A CA 1
ATOM 820 C C . GLU A 1 101 ? 14.373 -0.359 -12.216 1.00 90.06 101 GLU A C 1
ATOM 822 O O . GLU A 1 101 ? 13.604 -0.507 -11.264 1.00 90.06 101 GLU A O 1
ATOM 827 N N . ASP A 1 102 ? 14.556 0.838 -12.789 1.00 93.62 102 ASP A N 1
ATOM 828 C CA . ASP A 1 102 ? 13.828 2.033 -12.354 1.00 93.62 102 ASP A CA 1
ATOM 829 C C . ASP A 1 102 ? 12.335 1.912 -12.691 1.00 93.62 102 ASP A C 1
ATOM 831 O O . ASP A 1 102 ? 11.495 2.281 -11.870 1.00 93.62 102 ASP A O 1
ATOM 835 N N . LEU A 1 103 ? 11.998 1.350 -13.859 1.00 93.44 103 LEU A N 1
ATOM 836 C CA . LEU A 1 103 ? 10.610 1.096 -14.267 1.00 93.44 103 LEU A CA 1
ATOM 837 C C . LEU A 1 103 ? 9.941 0.065 -13.361 1.00 93.44 103 LEU A C 1
ATOM 839 O O . LEU A 1 103 ? 8.817 0.285 -12.916 1.00 93.44 103 LEU A O 1
ATOM 843 N N . GLN A 1 104 ? 10.644 -1.021 -13.026 1.00 93.81 104 GLN A N 1
ATOM 844 C CA . GLN A 1 104 ? 10.141 -2.019 -12.078 1.00 93.81 104 GLN A CA 1
ATOM 845 C C . GLN A 1 104 ? 9.868 -1.410 -10.700 1.00 93.81 104 GLN A C 1
ATOM 847 O O . GLN A 1 104 ? 8.882 -1.757 -10.050 1.00 93.81 104 GLN A O 1
ATOM 852 N N . TRP A 1 105 ? 10.717 -0.481 -10.254 1.00 95.25 105 TRP A N 1
ATOM 853 C CA . TRP A 1 105 ? 10.486 0.241 -9.008 1.00 95.25 105 TRP A CA 1
ATOM 854 C C . TRP A 1 105 ? 9.233 1.122 -9.084 1.00 95.25 105 TRP A C 1
ATOM 856 O O . TRP A 1 105 ? 8.408 1.076 -8.174 1.00 95.25 105 TRP A O 1
ATOM 866 N N . VAL A 1 106 ? 9.056 1.885 -10.171 1.00 96.50 106 VAL A N 1
ATOM 867 C CA . VAL A 1 106 ? 7.869 2.739 -10.379 1.00 96.50 106 VAL A CA 1
ATOM 868 C C . VAL A 1 106 ? 6.590 1.900 -10.405 1.00 96.50 106 VAL A C 1
ATOM 870 O O . VAL A 1 106 ? 5.631 2.247 -9.720 1.00 96.50 106 VAL A O 1
ATOM 873 N N . LEU A 1 107 ? 6.598 0.770 -11.119 1.00 95.50 107 LEU A N 1
ATOM 874 C CA . LEU A 1 107 ? 5.489 -0.189 -11.143 1.00 95.50 107 LEU A CA 1
ATOM 875 C C . LEU A 1 107 ? 5.151 -0.697 -9.743 1.00 95.50 107 LEU A C 1
ATOM 877 O O . LEU A 1 107 ? 3.997 -0.651 -9.323 1.00 95.50 107 LEU A O 1
ATOM 881 N N . LYS A 1 108 ? 6.170 -1.119 -8.990 1.00 94.88 108 LYS A N 1
ATOM 882 C CA . LYS A 1 108 ? 5.985 -1.604 -7.624 1.00 94.88 108 LYS A CA 1
ATOM 883 C C . LYS A 1 108 ? 5.368 -0.539 -6.723 1.00 94.88 108 LYS A C 1
ATOM 885 O O . LYS A 1 108 ? 4.531 -0.875 -5.895 1.00 94.88 108 LYS A O 1
ATOM 890 N N . GLU A 1 109 ? 5.763 0.724 -6.856 1.00 95.12 109 GLU A N 1
ATOM 891 C CA . GLU A 1 109 ? 5.160 1.809 -6.079 1.00 95.12 109 GLU A CA 1
ATOM 892 C C . GLU A 1 109 ? 3.720 2.112 -6.509 1.00 95.12 109 GLU A C 1
ATOM 894 O O . GLU A 1 109 ? 2.876 2.328 -5.641 1.00 95.12 109 GLU A O 1
ATOM 899 N N . ALA A 1 110 ? 3.407 2.053 -7.807 1.00 95.56 110 ALA A N 1
ATOM 900 C CA . ALA A 1 110 ? 2.033 2.179 -8.298 1.00 95.56 110 ALA A CA 1
ATOM 901 C C . ALA A 1 110 ? 1.122 1.080 -7.716 1.00 95.56 110 ALA A C 1
ATOM 903 O O . ALA A 1 110 ? 0.016 1.3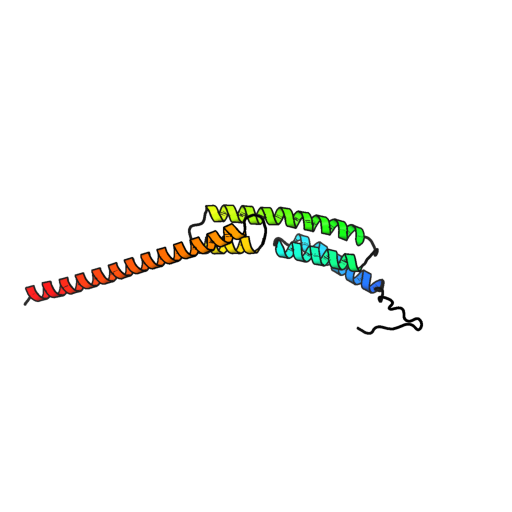65 -7.253 1.00 95.56 110 ALA A O 1
ATOM 904 N N . ASP A 1 111 ? 1.617 -0.159 -7.638 1.00 93.88 111 ASP A N 1
ATOM 905 C CA . ASP A 1 111 ? 0.889 -1.312 -7.087 1.00 93.88 111 ASP A CA 1
ATOM 906 C C . ASP A 1 111 ? 0.553 -1.173 -5.596 1.00 93.88 111 ASP A C 1
ATOM 908 O O . ASP A 1 111 ? -0.395 -1.790 -5.107 1.00 93.88 111 ASP A O 1
ATOM 912 N N . ARG A 1 112 ? 1.309 -0.356 -4.852 1.00 93.06 112 ARG A N 1
ATOM 913 C CA . ARG A 1 112 ? 1.045 -0.085 -3.428 1.00 93.06 112 ARG A CA 1
ATOM 914 C C . ARG A 1 112 ? -0.186 0.797 -3.224 1.00 93.06 112 ARG A C 1
ATOM 916 O O . ARG A 1 112 ? -0.766 0.803 -2.135 1.00 93.06 112 ARG A O 1
ATOM 923 N N . ILE A 1 113 ? -0.585 1.550 -4.248 1.00 93.75 113 ILE A N 1
ATOM 924 C CA . ILE A 1 113 ? -1.668 2.534 -4.195 1.00 93.75 113 ILE A CA 1
ATOM 925 C C . ILE A 1 113 ? -2.618 2.396 -5.396 1.00 93.75 113 ILE A C 1
ATOM 927 O O . ILE A 1 113 ? -2.811 3.365 -6.132 1.00 93.75 113 ILE A O 1
ATOM 931 N N . PRO A 1 114 ? -3.258 1.223 -5.575 1.00 90.81 114 PRO A N 1
ATOM 932 C CA . PRO A 1 114 ? -4.170 1.006 -6.691 1.00 90.81 114 PRO A CA 1
ATOM 933 C C . PRO A 1 114 ? -5.327 2.011 -6.651 1.00 90.81 114 PRO A C 1
ATOM 935 O O . PRO A 1 114 ? -5.761 2.437 -5.572 1.00 90.81 114 PRO A O 1
ATOM 938 N N . ASP A 1 115 ? -5.804 2.392 -7.835 1.00 90.50 115 ASP A N 1
ATOM 939 C CA . ASP A 1 115 ? -6.915 3.327 -8.053 1.00 90.50 115 ASP A CA 1
ATOM 940 C C . ASP A 1 115 ? -6.674 4.741 -7.487 1.00 90.50 115 ASP A C 1
ATOM 942 O O . ASP A 1 115 ? -7.607 5.520 -7.265 1.00 90.50 115 ASP A O 1
ATOM 946 N N . TYR A 1 116 ? -5.418 5.092 -7.200 1.00 94.44 116 TYR A N 1
ATOM 947 C CA . TYR A 1 116 ? -5.058 6.426 -6.740 1.00 94.44 116 TYR A CA 1
ATOM 948 C C . TYR A 1 116 ? -4.611 7.288 -7.920 1.00 94.44 116 TYR A C 1
ATOM 950 O O . TYR A 1 116 ? -3.566 7.028 -8.511 1.00 94.44 116 TYR A O 1
ATOM 958 N N . LYS A 1 117 ? -5.379 8.339 -8.233 1.00 95.88 117 LYS A N 1
ATOM 959 C CA . LYS A 1 117 ? -5.095 9.272 -9.341 1.00 95.88 117 LYS A CA 1
ATOM 960 C C . LYS A 1 117 ? -4.885 8.516 -10.670 1.00 95.88 117 LYS A C 1
ATOM 962 O O . LYS A 1 117 ? -5.697 7.668 -11.008 1.00 95.88 117 LYS A O 1
ATOM 967 N N . ASP A 1 118 ? -3.824 8.825 -11.403 1.00 95.50 118 ASP A N 1
ATOM 968 C CA . ASP A 1 118 ? -3.414 8.292 -12.708 1.00 95.50 118 ASP A CA 1
ATOM 969 C C . ASP A 1 118 ? -2.434 7.104 -12.586 1.00 95.50 118 ASP A C 1
ATOM 971 O O . ASP A 1 118 ? -1.637 6.842 -13.485 1.00 95.50 118 ASP A O 1
ATOM 975 N N . THR A 1 119 ? -2.466 6.355 -11.477 1.00 94.81 119 THR A N 1
ATOM 976 C CA . THR A 1 119 ? -1.590 5.179 -11.277 1.00 94.81 119 THR A CA 1
ATOM 977 C C . THR A 1 119 ? -1.746 4.112 -12.365 1.00 94.81 119 THR A C 1
ATOM 979 O O . THR A 1 119 ? -0.756 3.481 -12.734 1.00 94.81 119 THR A O 1
ATOM 982 N N . GLU A 1 120 ? -2.941 3.949 -12.940 1.00 94.06 120 GLU A N 1
ATOM 983 C CA . GLU A 1 120 ? -3.155 3.065 -14.096 1.00 94.06 120 GLU A CA 1
ATOM 984 C C . GLU A 1 120 ? -2.429 3.563 -15.354 1.00 94.06 120 GLU A C 1
ATOM 986 O O . GLU A 1 120 ? -1.787 2.778 -16.053 1.00 94.06 120 GLU A O 1
ATOM 991 N N . GLU A 1 121 ? -2.459 4.871 -15.620 1.00 95.56 121 GLU A N 1
ATOM 992 C CA . GLU A 1 121 ? -1.744 5.474 -16.751 1.00 95.56 121 GLU A CA 1
ATOM 993 C C . GLU A 1 121 ? -0.228 5.365 -16.565 1.00 95.56 121 GLU A C 1
ATOM 995 O O . GLU A 1 121 ? 0.511 5.099 -17.514 1.00 95.56 121 GLU A O 1
ATOM 1000 N N . VAL A 1 122 ? 0.253 5.523 -15.328 1.00 94.88 122 VAL A N 1
ATOM 1001 C CA . VAL A 1 122 ? 1.662 5.302 -14.982 1.00 94.88 122 VAL A CA 1
ATOM 1002 C C . VAL A 1 122 ? 2.062 3.847 -15.225 1.00 94.88 122 VAL A C 1
ATOM 1004 O O . VAL A 1 122 ? 3.129 3.615 -15.794 1.00 94.88 122 VAL A O 1
ATOM 1007 N N . ARG A 1 123 ? 1.212 2.877 -14.862 1.00 94.00 123 ARG A N 1
ATOM 1008 C CA . ARG A 1 123 ? 1.469 1.454 -15.119 1.00 94.00 123 ARG A CA 1
ATOM 1009 C C . ARG A 1 123 ? 1.559 1.164 -16.617 1.00 94.00 123 ARG A C 1
ATOM 1011 O O . ARG A 1 123 ? 2.552 0.589 -17.057 1.00 94.00 123 ARG A O 1
ATOM 1018 N N . ALA A 1 124 ? 0.581 1.624 -17.395 1.00 94.94 124 ALA A N 1
ATOM 1019 C CA . ALA A 1 124 ? 0.575 1.451 -18.847 1.00 94.94 124 ALA A CA 1
ATOM 1020 C C . ALA A 1 124 ? 1.808 2.096 -19.507 1.00 94.94 124 ALA A C 1
ATOM 1022 O O . ALA A 1 124 ? 2.429 1.511 -20.396 1.00 94.94 124 ALA A O 1
ATOM 1023 N N . TRP A 1 125 ? 2.211 3.280 -19.032 1.00 95.00 125 TRP A N 1
ATOM 1024 C CA . TRP A 1 125 ? 3.438 3.935 -19.482 1.00 95.00 125 TRP A CA 1
ATOM 1025 C C . TRP A 1 125 ? 4.686 3.095 -19.176 1.00 95.00 125 TRP A C 1
ATOM 1027 O O . TRP A 1 125 ? 5.542 2.943 -20.046 1.00 95.00 125 TRP A O 1
ATOM 1037 N N . CYS A 1 126 ? 4.791 2.518 -17.975 1.00 94.38 126 CYS A N 1
ATOM 1038 C CA . CYS A 1 126 ? 5.922 1.666 -17.610 1.00 94.38 126 CYS A CA 1
ATOM 1039 C C . CYS A 1 126 ? 6.013 0.409 -18.481 1.00 94.38 126 CYS A C 1
ATOM 1041 O O . CYS A 1 126 ? 7.109 0.062 -18.915 1.00 94.38 126 CYS A O 1
ATOM 1043 N N . GLU A 1 127 ? 4.888 -0.251 -18.762 1.00 91.81 127 GLU A N 1
ATOM 1044 C CA . GLU A 1 127 ? 4.837 -1.428 -19.641 1.00 91.81 127 GLU A CA 1
ATOM 1045 C C . GLU A 1 127 ? 5.314 -1.084 -21.061 1.00 91.81 127 GLU A C 1
ATOM 1047 O O . GLU A 1 127 ? 6.176 -1.767 -21.620 1.00 91.81 127 GLU A O 1
ATOM 1052 N N . GLN A 1 128 ? 4.831 0.031 -21.616 1.00 93.31 128 GLN A N 1
ATOM 1053 C CA . GLN A 1 128 ? 5.254 0.508 -22.933 1.00 93.31 128 GLN A CA 1
ATOM 1054 C C . GLN A 1 128 ? 6.751 0.855 -22.972 1.00 93.31 128 GLN A C 1
ATOM 1056 O O . GLN A 1 128 ? 7.445 0.561 -23.952 1.00 93.31 128 GLN A O 1
ATOM 1061 N N . GLU A 1 129 ? 7.256 1.499 -21.921 1.00 93.00 129 GLU A N 1
ATOM 1062 C CA . GLU A 1 129 ? 8.652 1.913 -21.836 1.00 93.00 129 GLU A CA 1
ATOM 1063 C C . GLU A 1 129 ? 9.586 0.707 -21.657 1.00 93.00 129 GLU A C 1
ATOM 1065 O O . GLU A 1 129 ? 10.621 0.642 -22.320 1.00 93.00 129 GLU A O 1
ATOM 1070 N N . MET A 1 130 ? 9.185 -0.301 -20.875 1.00 90.88 130 MET A N 1
ATOM 1071 C CA . MET A 1 130 ? 9.908 -1.573 -20.761 1.00 90.88 130 MET A CA 1
ATOM 1072 C C . MET A 1 130 ? 10.061 -2.254 -22.123 1.00 90.88 130 MET A C 1
ATOM 1074 O O . MET A 1 130 ? 11.178 -2.579 -22.523 1.00 90.88 130 MET A O 1
ATOM 1078 N N . GLU A 1 131 ? 8.975 -2.384 -22.893 1.00 90.12 131 GLU A N 1
ATOM 1079 C CA . GLU A 1 131 ? 9.059 -2.955 -24.242 1.00 90.12 131 GLU A CA 1
ATOM 1080 C C . GLU A 1 131 ? 10.011 -2.172 -25.155 1.00 90.12 131 GLU A C 1
ATOM 1082 O O . GLU A 1 131 ? 10.686 -2.740 -26.023 1.00 90.12 131 GLU A O 1
ATOM 1087 N N . ARG A 1 132 ? 10.036 -0.841 -25.013 1.00 90.06 132 ARG A N 1
ATOM 1088 C CA . ARG A 1 132 ? 10.923 0.022 -25.792 1.00 90.06 132 ARG A CA 1
ATOM 1089 C C . ARG A 1 132 ? 12.382 -0.237 -25.431 1.00 90.06 132 ARG A C 1
ATOM 1091 O O . ARG A 1 132 ? 13.208 -0.332 -26.344 1.00 90.06 132 ARG A O 1
ATOM 1098 N N . MET A 1 133 ? 12.692 -0.362 -24.142 1.00 89.06 133 MET A N 1
ATOM 1099 C CA . MET A 1 133 ? 14.040 -0.658 -23.654 1.00 89.06 133 MET A CA 1
ATOM 1100 C C . MET A 1 133 ? 14.505 -2.047 -24.101 1.00 89.06 133 MET A C 1
ATOM 1102 O O . MET A 1 133 ? 15.594 -2.151 -24.669 1.00 89.06 133 MET A O 1
ATOM 1106 N N . ASP A 1 134 ? 13.650 -3.065 -24.003 1.00 87.06 134 ASP A N 1
ATOM 1107 C CA . ASP A 1 134 ? 13.949 -4.426 -24.468 1.00 87.06 134 ASP A CA 1
ATOM 1108 C C . ASP A 1 134 ? 14.272 -4.453 -25.969 1.00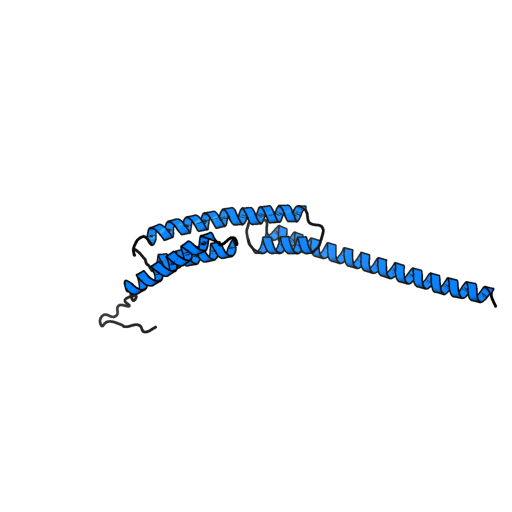 87.06 134 ASP A C 1
ATOM 1110 O O . ASP A 1 134 ? 15.286 -5.009 -26.405 1.00 87.06 134 ASP A O 1
ATOM 1114 N N . LYS A 1 135 ? 13.456 -3.779 -26.793 1.00 88.44 135 LYS A N 1
ATOM 1115 C CA . LYS A 1 135 ? 13.695 -3.664 -28.244 1.00 88.44 135 LYS A CA 1
ATOM 1116 C C . LYS A 1 135 ? 15.005 -2.930 -28.547 1.00 88.44 135 LYS A C 1
ATOM 1118 O O . LYS A 1 135 ? 15.704 -3.281 -29.504 1.00 88.44 135 LYS A O 1
ATOM 1123 N N . GLN A 1 136 ? 15.352 -1.902 -27.772 1.00 85.94 136 GLN A N 1
ATOM 1124 C CA . GLN A 1 136 ? 16.620 -1.186 -27.932 1.00 85.94 136 GLN A CA 1
ATOM 1125 C C . GLN A 1 136 ? 17.819 -2.057 -27.553 1.00 85.94 136 GLN A C 1
ATOM 1127 O O . GLN A 1 136 ? 18.824 -2.046 -28.270 1.00 85.94 136 GLN A O 1
ATOM 1132 N N . GLU A 1 137 ? 17.723 -2.824 -26.472 1.00 84.94 137 GLU A N 1
ATOM 1133 C CA . GLU A 1 137 ? 18.779 -3.735 -26.047 1.00 84.94 137 GLU A CA 1
ATOM 1134 C C . GLU A 1 137 ? 18.997 -4.853 -27.072 1.00 84.94 137 GLU A C 1
ATOM 1136 O O . GLU A 1 137 ? 20.130 -5.065 -27.512 1.00 84.94 137 GLU A O 1
ATOM 1141 N N . GLN A 1 138 ? 17.922 -5.476 -27.564 1.00 85.50 138 GLN A N 1
ATOM 1142 C CA . GLN A 1 138 ? 17.992 -6.488 -28.623 1.00 85.50 138 GLN A CA 1
ATOM 1143 C C . GLN A 1 138 ? 18.660 -5.952 -29.895 1.00 85.50 138 GLN A C 1
ATOM 1145 O O . GLN A 1 138 ? 19.518 -6.617 -30.485 1.00 85.50 138 GLN A O 1
ATOM 1150 N N . ARG A 1 139 ? 18.326 -4.723 -30.313 1.00 86.69 139 ARG A N 1
ATOM 1151 C CA . ARG A 1 139 ? 18.981 -4.072 -31.461 1.00 86.69 139 ARG A CA 1
ATOM 1152 C C . ARG A 1 139 ? 20.470 -3.856 -31.211 1.00 86.69 139 ARG A C 1
ATOM 1154 O O . ARG A 1 139 ? 21.280 -4.165 -32.081 1.00 86.69 139 ARG A O 1
ATOM 1161 N N . ARG A 1 140 ? 20.850 -3.364 -30.027 1.00 86.62 140 ARG A N 1
ATOM 1162 C CA . ARG A 1 140 ? 22.262 -3.169 -29.657 1.00 86.62 140 ARG A CA 1
ATOM 1163 C C . ARG A 1 140 ? 23.023 -4.495 -29.640 1.00 86.62 140 ARG A C 1
ATOM 1165 O O . ARG A 1 140 ? 24.132 -4.548 -30.165 1.00 86.62 140 ARG A O 1
ATOM 1172 N N . ALA A 1 141 ? 22.435 -5.558 -29.095 1.00 87.31 141 ALA A N 1
ATOM 1173 C CA . ALA A 1 141 ? 23.023 -6.896 -29.088 1.00 87.31 141 ALA A CA 1
ATOM 1174 C C . ALA A 1 141 ? 23.207 -7.443 -30.512 1.00 87.31 141 ALA A C 1
ATOM 1176 O O . ALA A 1 141 ? 24.285 -7.929 -30.851 1.00 87.31 141 ALA A O 1
ATOM 1177 N N . THR A 1 142 ? 22.200 -7.270 -31.372 1.00 89.94 142 THR A N 1
ATOM 1178 C CA . THR A 1 142 ? 22.259 -7.676 -32.785 1.00 89.94 142 THR A CA 1
ATOM 1179 C C . THR A 1 142 ? 23.369 -6.935 -33.532 1.00 89.94 142 THR A C 1
ATOM 1181 O O . THR A 1 142 ? 24.159 -7.556 -34.236 1.00 89.94 142 THR A O 1
ATOM 1184 N N . ILE A 1 143 ? 23.490 -5.617 -33.337 1.00 90.25 143 ILE A N 1
ATOM 1185 C CA . ILE A 1 143 ? 24.558 -4.812 -33.950 1.00 90.25 143 ILE A CA 1
ATOM 1186 C C . ILE A 1 143 ? 25.936 -5.268 -33.458 1.00 90.25 143 ILE A C 1
ATOM 1188 O O . ILE A 1 143 ? 26.841 -5.443 -34.271 1.00 90.25 143 ILE A O 1
ATOM 1192 N N . ARG A 1 144 ? 26.107 -5.508 -32.149 1.00 90.75 144 ARG A N 1
ATOM 1193 C CA . ARG A 1 144 ? 27.372 -6.036 -31.605 1.00 90.75 144 ARG A CA 1
ATOM 1194 C C . ARG A 1 144 ? 27.732 -7.381 -32.234 1.00 90.75 144 ARG A C 1
ATOM 1196 O O . ARG A 1 144 ? 28.881 -7.573 -32.620 1.00 90.75 144 ARG A O 1
ATOM 1203 N N . LEU A 1 145 ? 26.761 -8.282 -32.381 1.00 92.75 145 LEU A N 1
ATOM 1204 C CA . LEU A 1 145 ? 26.968 -9.584 -33.010 1.00 92.75 145 LEU A CA 1
ATOM 1205 C C . LEU A 1 145 ? 27.366 -9.446 -34.487 1.00 92.75 145 LEU A C 1
ATOM 1207 O O . LEU A 1 145 ? 28.318 -10.090 -34.920 1.00 92.75 145 LEU A O 1
ATOM 1211 N N . LEU A 1 146 ? 26.713 -8.556 -35.242 1.00 92.94 146 LEU A N 1
ATOM 1212 C CA . LEU A 1 146 ? 27.081 -8.279 -36.634 1.00 92.94 146 LEU A CA 1
ATOM 1213 C C . LEU A 1 146 ? 28.511 -7.742 -36.762 1.00 92.94 146 LEU A C 1
ATOM 1215 O O . LEU A 1 146 ? 29.248 -8.195 -37.634 1.00 92.94 146 LEU A O 1
ATOM 1219 N N . ILE A 1 147 ? 28.929 -6.828 -35.881 1.00 92.75 147 ILE A N 1
ATOM 1220 C CA . ILE A 1 147 ? 30.303 -6.302 -35.875 1.00 92.75 147 ILE A CA 1
ATOM 1221 C C . ILE A 1 147 ? 31.312 -7.436 -35.653 1.00 92.75 147 ILE A C 1
ATOM 1223 O O . ILE A 1 147 ? 32.300 -7.520 -36.381 1.00 92.75 147 ILE A O 1
ATOM 1227 N N . ILE A 1 148 ? 31.049 -8.337 -34.702 1.00 92.81 148 ILE A N 1
ATOM 1228 C CA . ILE A 1 148 ? 31.916 -9.495 -34.435 1.00 92.81 148 ILE A CA 1
ATOM 1229 C C . ILE A 1 148 ? 32.036 -10.381 -35.682 1.00 92.81 148 ILE A C 1
ATOM 1231 O O . ILE A 1 148 ? 33.144 -10.755 -36.065 1.00 92.81 148 ILE A O 1
ATOM 1235 N N . VAL A 1 149 ? 30.918 -10.675 -36.351 1.00 93.94 149 VAL A N 1
ATOM 1236 C CA . VAL A 1 149 ? 30.910 -11.485 -37.580 1.00 93.94 149 VAL A CA 1
ATOM 1237 C C . VAL A 1 149 ? 31.722 -10.817 -38.694 1.00 93.94 149 VAL A C 1
ATOM 1239 O O . VAL A 1 149 ? 32.543 -11.477 -39.327 1.00 93.94 149 VAL A O 1
ATOM 1242 N N . VAL A 1 150 ? 31.553 -9.509 -38.912 1.00 93.88 150 VAL A N 1
ATOM 1243 C CA . VAL A 1 150 ? 32.301 -8.765 -39.942 1.00 93.88 150 VAL A CA 1
ATOM 1244 C C . VAL A 1 150 ? 33.806 -8.785 -39.665 1.00 93.88 150 VAL A C 1
ATOM 1246 O O . VAL A 1 150 ? 34.591 -9.037 -40.579 1.00 93.88 150 VAL A O 1
ATOM 1249 N N . VAL A 1 151 ? 34.220 -8.577 -38.412 1.00 93.50 151 VAL A N 1
ATOM 1250 C CA . VAL A 1 151 ? 35.638 -8.632 -38.021 1.00 93.50 151 VAL A CA 1
ATOM 1251 C C . VAL A 1 151 ? 36.228 -10.017 -38.294 1.00 93.50 151 VAL A C 1
ATOM 1253 O O . VAL A 1 151 ? 37.310 -10.111 -38.871 1.00 93.50 151 VAL A O 1
ATOM 1256 N N . LEU A 1 152 ? 35.509 -11.093 -37.960 1.00 92.69 152 LEU A N 1
ATOM 1257 C CA . LEU A 1 152 ? 35.960 -12.461 -38.235 1.00 92.69 152 LEU A CA 1
ATOM 1258 C C . LEU A 1 152 ? 36.129 -12.729 -39.736 1.00 92.69 152 LEU A C 1
ATOM 1260 O O . LEU A 1 152 ? 37.135 -13.308 -40.144 1.00 92.69 152 LEU A O 1
ATOM 1264 N N . VAL A 1 153 ? 35.191 -12.269 -40.568 1.00 93.38 153 VAL A N 1
ATOM 1265 C CA . VAL A 1 153 ? 35.284 -12.417 -42.030 1.00 93.38 153 VAL A CA 1
ATOM 1266 C C . VAL A 1 153 ? 36.507 -11.681 -42.584 1.00 93.38 153 VAL A C 1
ATOM 1268 O O . VAL A 1 153 ? 37.246 -12.251 -43.387 1.00 93.38 153 VAL A O 1
ATOM 1271 N N . LEU A 1 154 ? 36.774 -10.452 -42.129 1.00 91.94 154 LEU A N 1
ATOM 1272 C CA . LEU A 1 154 ? 37.953 -9.687 -42.552 1.00 91.94 154 LEU A CA 1
ATOM 1273 C C . LEU A 1 154 ? 39.267 -10.372 -42.154 1.00 91.94 154 LEU A C 1
ATOM 1275 O O . LEU A 1 154 ? 40.199 -10.402 -42.957 1.00 91.94 154 LEU A O 1
ATOM 1279 N N . VAL A 1 155 ? 39.334 -10.966 -40.957 1.00 92.06 155 VAL A N 1
ATOM 1280 C CA . VAL A 1 155 ? 40.503 -11.740 -40.505 1.00 92.06 155 VAL A CA 1
ATOM 1281 C C . VAL A 1 155 ? 40.739 -12.958 -41.403 1.00 92.06 155 VAL A C 1
ATOM 1283 O O . VAL A 1 155 ? 41.872 -13.200 -41.819 1.00 92.06 155 VAL A O 1
ATOM 1286 N N . VAL A 1 156 ? 39.684 -13.700 -41.759 1.00 90.25 156 VAL A N 1
ATOM 1287 C CA . VAL A 1 156 ? 39.790 -14.872 -42.648 1.00 90.25 156 VAL A CA 1
ATOM 1288 C C . VAL A 1 156 ? 40.237 -14.470 -44.055 1.00 90.25 156 VAL A C 1
ATOM 1290 O O . VAL A 1 156 ? 41.136 -15.102 -44.612 1.00 90.25 156 VAL A O 1
ATOM 1293 N N . ILE A 1 157 ? 39.656 -13.410 -44.626 1.00 89.50 157 ILE A N 1
ATOM 1294 C CA . ILE A 1 157 ? 40.047 -12.909 -45.952 1.00 89.50 157 ILE A CA 1
ATOM 1295 C C . ILE A 1 157 ? 41.505 -12.443 -45.934 1.00 89.50 157 ILE A C 1
ATOM 1297 O O . ILE A 1 157 ? 42.266 -12.820 -46.822 1.00 89.50 157 ILE A O 1
ATOM 1301 N N . GLY A 1 158 ? 41.914 -11.680 -44.915 1.00 83.88 158 GLY A N 1
ATOM 1302 C CA . GLY A 1 158 ? 43.300 -11.238 -44.746 1.00 83.88 158 GLY A CA 1
ATOM 1303 C C . GLY A 1 158 ? 44.287 -12.404 -44.653 1.00 83.88 158 GLY A C 1
ATOM 1304 O O . GLY A 1 158 ? 45.333 -12.386 -45.297 1.00 83.88 158 GLY A O 1
ATOM 1305 N N . ALA A 1 159 ? 43.942 -13.465 -43.921 1.00 83.12 159 ALA A N 1
ATOM 1306 C CA . ALA A 1 159 ? 44.772 -14.666 -43.853 1.00 83.12 159 ALA A CA 1
ATOM 1307 C C . ALA A 1 159 ? 44.888 -15.372 -45.218 1.00 83.12 159 ALA A C 1
ATOM 1309 O O . ALA A 1 159 ? 45.978 -15.799 -45.601 1.00 83.12 159 ALA A O 1
ATOM 1310 N N . GLN A 1 160 ? 43.795 -15.466 -45.984 1.00 81.69 160 GLN A N 1
ATOM 1311 C CA . GLN A 1 160 ? 43.805 -16.094 -47.310 1.00 81.69 160 GLN A CA 1
ATOM 1312 C C . GLN A 1 160 ? 44.582 -15.288 -48.356 1.00 81.69 160 GLN A C 1
ATOM 1314 O O . GLN A 1 160 ? 45.291 -15.880 -49.172 1.00 81.69 160 GLN A O 1
ATOM 1319 N N . THR A 1 161 ? 44.462 -13.957 -48.359 1.00 76.88 161 THR A N 1
ATOM 1320 C CA . THR A 1 161 ? 45.188 -13.095 -49.305 1.00 76.88 161 THR A CA 1
ATOM 1321 C C . THR A 1 161 ? 46.688 -13.114 -49.038 1.00 76.88 161 THR A C 1
ATOM 1323 O O . THR A 1 161 ? 47.463 -13.256 -49.982 1.00 76.88 161 THR A O 1
ATOM 1326 N N . VAL A 1 162 ? 47.100 -13.074 -47.767 1.00 72.69 162 VAL A N 1
ATOM 1327 C CA . VAL A 1 162 ? 48.511 -13.212 -47.377 1.00 72.69 162 VAL A CA 1
ATOM 1328 C C . VAL A 1 162 ? 49.038 -14.600 -47.748 1.00 72.69 162 VAL A C 1
ATOM 1330 O O . VAL A 1 162 ? 50.085 -14.703 -48.381 1.00 72.69 162 VAL A O 1
ATOM 1333 N N . PHE A 1 163 ? 48.298 -15.676 -47.463 1.00 65.75 163 PHE A N 1
ATOM 1334 C CA . PHE A 1 163 ? 48.729 -17.032 -47.824 1.00 65.75 163 PHE A CA 1
ATOM 1335 C C . PHE A 1 163 ? 48.862 -17.240 -49.344 1.00 65.75 163 PHE A C 1
ATOM 1337 O O . PHE A 1 163 ? 49.735 -17.980 -49.788 1.00 65.75 163 PHE A O 1
ATOM 1344 N N . ARG A 1 164 ? 48.036 -16.565 -50.156 1.00 66.25 164 ARG A N 1
ATOM 1345 C CA . ARG A 1 164 ? 48.153 -16.568 -51.626 1.00 66.25 164 ARG A CA 1
ATOM 1346 C C . ARG A 1 164 ? 49.341 -15.768 -52.162 1.00 66.25 164 ARG A C 1
ATOM 1348 O O . ARG A 1 164 ? 49.777 -16.073 -53.259 1.00 66.25 164 ARG A O 1
ATOM 1355 N N . MET A 1 165 ? 49.828 -14.755 -51.444 1.00 63.34 165 MET A N 1
ATOM 1356 C CA . MET A 1 165 ? 51.024 -14.000 -51.851 1.00 63.34 165 MET A CA 1
ATOM 1357 C C . MET A 1 165 ? 52.335 -14.715 -51.503 1.00 63.34 165 MET A C 1
ATOM 1359 O O . MET A 1 165 ? 53.343 -14.472 -52.156 1.00 63.34 165 MET A O 1
ATOM 1363 N N . TYR A 1 166 ? 52.336 -15.572 -50.479 1.00 57.12 166 TYR A N 1
ATOM 1364 C CA . TYR A 1 166 ? 53.527 -16.298 -50.016 1.00 57.12 166 TYR A CA 1
ATOM 1365 C C . TYR A 1 166 ? 53.710 -17.690 -50.654 1.00 57.12 166 TYR A C 1
ATOM 1367 O O . TYR A 1 166 ? 54.614 -18.424 -50.251 1.00 57.12 166 TYR A O 1
ATOM 1375 N N . LYS A 1 167 ? 52.875 -18.065 -51.629 1.00 50.47 167 LYS A N 1
ATOM 1376 C CA . LYS A 1 167 ? 52.945 -19.333 -52.366 1.00 50.47 167 LYS A CA 1
ATOM 1377 C C . LYS A 1 167 ? 53.131 -19.068 -53.853 1.00 50.47 167 LYS A C 1
ATOM 1379 O O . LYS A 1 167 ? 53.910 -19.824 -54.470 1.00 50.47 167 LYS A O 1
#